Protein AF-A0A8H9BYW3-F1 (afdb_monomer)

Solvent-accessible surface area (backbone atoms only — not comparable to full-atom values): 6893 Å² total; per-residue (Å²): 132,82,89,78,88,80,88,81,89,71,57,70,70,57,50,51,50,50,54,49,52,19,60,79,69,70,47,93,41,72,64,57,47,50,52,52,53,53,51,51,52,52,52,53,52,51,50,50,56,50,49,56,53,50,54,53,51,50,57,50,51,51,54,52,51,53,51,51,50,53,51,49,52,52,50,52,52,55,50,70,78,54,85,79,75,98,54,80,77,50,58,59,54,49,54,52,49,54,50,51,52,53,52,50,54,54,50,50,60,53,52,66,66,67,78,114

pLDDT: mean 77.71, std 14.77, range [44.81, 96.44]

Secondary structure (DSSP, 8-state):
-----------HHHHHHHHHHHHHTT-SSHHHHHHHHHHHHHHHHHHHHHHHHHHHHHHHHHHHHHHHHHHHHHHHHHHHH-SSSS-THHHHHHHHHHHHHHHHHHHHHHHHTT--

Organism: Staphylococcus pseudintermedius (NCBI:txid283734)

Mean predicted aligned error: 15.79 Å

Foldseek 3Di:
DDDDDDDDDDDPVVVVVLVVVCVVVVNPDSVVSVVVVVVVVVVVVVVVVVVVVVVVVVVVVVVVVVVVVVLVVVLVVVCVVDVDDDPPVCNVVVVVVSVVVVVVVVVVVVVVVVVD

Structure (mmCIF, N/CA/C/O backbone):
data_AF-A0A8H9BYW3-F1
#
_entry.id   AF-A0A8H9BYW3-F1
#
loop_
_atom_site.group_PDB
_atom_site.id
_atom_site.type_symbol
_atom_site.label_atom_id
_atom_site.label_alt_id
_atom_site.label_comp_id
_atom_site.label_asym_id
_atom_site.label_entity_id
_atom_site.label_seq_id
_atom_site.pdbx_PDB_ins_code
_atom_site.Cartn_x
_atom_site.Cartn_y
_atom_site.Cartn_z
_atom_site.occupancy
_atom_site.B_iso_or_equiv
_atom_site.auth_seq_id
_atom_site.auth_comp_id
_atom_site.auth_asym_id
_atom_site.auth_atom_id
_atom_site.pdbx_PDB_model_num
ATOM 1 N N . MET A 1 1 ? 11.103 0.680 23.170 1.00 57.66 1 MET A N 1
ATOM 2 C CA . MET A 1 1 ? 10.160 1.805 23.369 1.00 57.66 1 MET A CA 1
ATOM 3 C C . MET A 1 1 ? 9.473 1.618 24.711 1.00 57.66 1 MET A C 1
ATOM 5 O O . MET A 1 1 ? 9.098 0.492 25.012 1.00 57.66 1 MET A O 1
ATOM 9 N N . SER A 1 2 ? 9.353 2.668 25.525 1.00 68.12 2 SER A N 1
ATOM 10 C CA . SER A 1 2 ? 8.564 2.618 26.761 1.00 68.12 2 SER A CA 1
ATOM 11 C C . SER A 1 2 ? 7.070 2.595 26.424 1.00 68.12 2 SER A C 1
ATOM 13 O O . SER A 1 2 ? 6.637 3.256 25.480 1.00 68.12 2 SER A O 1
ATOM 15 N N . LYS A 1 3 ? 6.274 1.820 27.172 1.00 75.19 3 LYS A N 1
ATOM 16 C CA . LYS A 1 3 ? 4.812 1.861 27.045 1.00 75.19 3 LYS A CA 1
ATOM 17 C C . LYS A 1 3 ? 4.319 3.200 27.589 1.00 75.19 3 LYS A C 1
ATOM 19 O O . LYS A 1 3 ? 4.474 3.475 28.776 1.00 75.19 3 LYS A O 1
ATOM 24 N N . VAL A 1 4 ? 3.751 4.028 26.717 1.00 82.19 4 VAL A N 1
ATOM 25 C CA . VAL A 1 4 ? 3.114 5.290 27.101 1.00 82.19 4 VAL A CA 1
ATOM 26 C C . VAL A 1 4 ? 1.647 5.000 27.369 1.00 82.19 4 VAL A C 1
ATOM 28 O O . VAL A 1 4 ? 0.951 4.473 26.506 1.00 82.19 4 VAL A O 1
ATOM 31 N N . ASN A 1 5 ? 1.186 5.318 28.575 1.00 81.06 5 ASN A N 1
ATOM 32 C CA . ASN A 1 5 ? -0.219 5.175 28.923 1.00 81.06 5 ASN A CA 1
ATOM 33 C C . ASN A 1 5 ? -0.936 6.478 28.557 1.00 81.06 5 ASN A C 1
ATOM 35 O O . ASN A 1 5 ? -0.537 7.551 29.013 1.00 81.06 5 ASN A O 1
ATOM 39 N N . THR A 1 6 ? -1.942 6.409 27.689 1.00 83.88 6 THR A N 1
ATOM 40 C CA . THR A 1 6 ? -2.619 7.601 27.162 1.00 83.88 6 THR A CA 1
ATOM 41 C C . THR A 1 6 ? -4.122 7.383 27.157 1.00 83.88 6 THR A C 1
ATOM 43 O O . THR A 1 6 ? -4.614 6.376 26.654 1.00 83.88 6 THR A O 1
ATOM 46 N N . SER A 1 7 ? -4.857 8.342 27.710 1.00 87.06 7 SER A N 1
ATOM 47 C CA . SER A 1 7 ? -6.318 8.355 27.723 1.00 87.06 7 SER A CA 1
ATOM 48 C C . SER A 1 7 ? -6.854 9.262 26.620 1.00 87.06 7 SER A C 1
ATOM 50 O O . SER A 1 7 ? -6.386 10.388 26.457 1.00 87.06 7 SER A O 1
ATOM 52 N N . PHE A 1 8 ? -7.862 8.794 25.892 1.00 87.12 8 PHE A N 1
ATOM 53 C CA . PHE A 1 8 ? -8.555 9.562 24.862 1.00 87.12 8 PHE A CA 1
ATOM 54 C C . PHE A 1 8 ? -10.038 9.196 24.842 1.00 87.12 8 PHE A C 1
ATOM 56 O O . PHE A 1 8 ? -10.436 8.111 25.268 1.00 87.12 8 PHE A O 1
ATOM 63 N N . TYR A 1 9 ? -10.856 10.113 24.335 1.00 89.81 9 TYR A N 1
ATOM 64 C CA . TYR A 1 9 ? -12.290 9.902 24.199 1.00 89.81 9 TYR A CA 1
ATOM 65 C C . TYR A 1 9 ? -12.623 9.373 22.810 1.00 89.81 9 TYR A C 1
ATOM 67 O O . TYR A 1 9 ? -12.070 9.814 21.802 1.00 89.81 9 TYR A O 1
ATOM 75 N N . LEU A 1 10 ? -13.570 8.442 22.763 1.00 88.94 10 LEU A N 1
ATOM 76 C CA . LEU A 1 10 ? -14.118 7.897 21.532 1.00 88.94 10 LEU A CA 1
ATOM 77 C C . LEU A 1 10 ? -15.607 8.188 21.456 1.00 88.94 10 LEU A C 1
ATOM 79 O O . LEU A 1 10 ? -16.305 8.245 22.469 1.00 88.94 10 LEU A O 1
ATOM 83 N N . LYS A 1 11 ? -16.110 8.323 20.230 1.00 94.81 11 LYS A N 1
ATOM 84 C CA . LYS A 1 11 ? -17.551 8.401 20.008 1.00 94.81 11 LYS A CA 1
ATOM 85 C C . LYS A 1 11 ? -18.197 7.064 20.418 1.00 94.81 11 LYS A C 1
ATOM 87 O O . LYS A 1 11 ? -17.585 6.013 20.207 1.00 94.81 11 LYS A O 1
ATOM 92 N N . PRO A 1 12 ? -19.442 7.064 20.929 1.00 93.56 12 PRO A N 1
ATOM 93 C CA . PRO A 1 12 ? -20.101 5.844 21.407 1.00 93.56 12 PRO A CA 1
ATOM 94 C C . PRO A 1 12 ? -20.151 4.712 20.370 1.00 93.56 12 PRO A C 1
ATOM 96 O O . PRO A 1 12 ? -19.914 3.552 20.698 1.00 93.56 12 PRO A O 1
ATOM 99 N N . HIS A 1 13 ? -20.379 5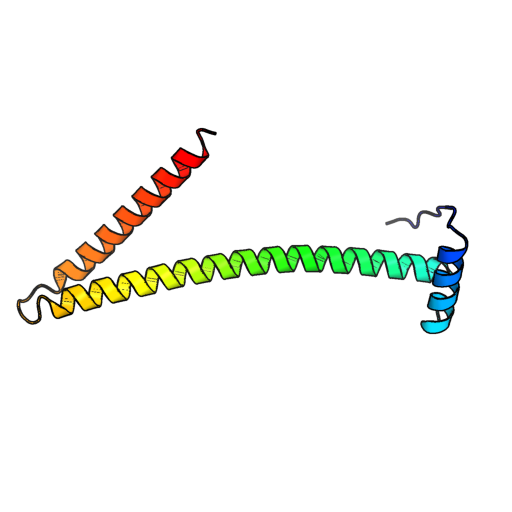.046 19.095 1.00 93.25 13 HIS A N 1
ATOM 100 C CA . HIS A 1 13 ? -20.384 4.058 18.012 1.00 93.25 13 HIS A CA 1
ATOM 101 C C . HIS A 1 13 ? -19.008 3.404 17.808 1.00 93.25 13 HIS A C 1
ATOM 103 O O . HIS A 1 13 ? -18.923 2.204 17.562 1.00 93.25 13 HIS A O 1
ATOM 109 N N . THR A 1 14 ? -17.922 4.171 17.945 1.00 92.44 14 THR A N 1
ATOM 110 C CA . THR A 1 14 ? -16.550 3.668 17.810 1.00 92.44 14 THR A CA 1
ATOM 111 C C . THR A 1 14 ? -16.209 2.728 18.962 1.00 92.44 14 THR A C 1
ATOM 113 O O . THR A 1 14 ? -15.599 1.685 18.749 1.00 92.44 14 THR A O 1
ATOM 116 N N . LEU A 1 15 ? -16.656 3.059 20.176 1.00 92.81 15 LEU A N 1
ATOM 117 C CA . LEU A 1 15 ? -16.483 2.192 21.340 1.00 92.81 15 LEU A CA 1
ATOM 118 C C . LEU A 1 15 ? -17.264 0.877 21.191 1.00 92.81 15 LEU A C 1
ATOM 120 O O . LEU A 1 15 ? -16.731 -0.186 21.500 1.00 92.81 15 LEU A O 1
ATOM 124 N N . SER A 1 16 ? -18.491 0.935 20.662 1.00 93.56 16 SER A N 1
ATOM 125 C CA . SER A 1 16 ? -19.283 -0.262 20.344 1.00 93.56 16 SER A CA 1
ATOM 126 C C . SER A 1 16 ? -18.554 -1.173 19.350 1.00 93.56 16 SER A C 1
ATOM 128 O O . SER A 1 16 ? -18.443 -2.379 19.574 1.00 93.56 16 SER A O 1
ATOM 130 N N . PHE A 1 17 ? -17.961 -0.590 18.304 1.00 94.12 17 PHE A N 1
ATOM 131 C CA . PHE A 1 17 ? -17.153 -1.334 17.340 1.00 94.12 17 PHE A CA 1
ATOM 132 C C . PHE A 1 17 ? -15.932 -1.999 17.987 1.00 94.12 17 PHE A C 1
ATOM 134 O O . PHE A 1 17 ? -15.699 -3.183 17.760 1.00 94.12 17 PHE A O 1
ATOM 141 N N . ILE A 1 18 ? -15.191 -1.281 18.837 1.00 94.38 18 ILE A N 1
ATOM 142 C CA . ILE A 1 18 ? -14.047 -1.844 19.575 1.00 94.38 18 ILE A CA 1
ATOM 143 C C . ILE A 1 18 ? -14.484 -3.011 20.455 1.00 94.38 18 ILE A C 1
ATOM 145 O O . ILE A 1 18 ? -13.822 -4.043 20.459 1.00 94.38 18 ILE A O 1
ATOM 149 N N . ASN A 1 19 ? -15.598 -2.873 21.174 1.00 93.69 19 ASN A N 1
ATOM 150 C CA . ASN A 1 19 ? -16.103 -3.932 22.042 1.00 93.69 19 ASN A CA 1
ATOM 151 C C . ASN A 1 19 ? -16.527 -5.168 21.239 1.00 93.69 19 ASN A C 1
ATOM 153 O O . ASN A 1 19 ? -16.234 -6.288 21.649 1.00 93.69 19 ASN A O 1
ATOM 157 N N . LYS A 1 20 ? -17.160 -4.979 20.078 1.00 95.62 20 LYS A N 1
ATOM 158 C CA . LYS A 1 20 ? -17.478 -6.088 19.173 1.00 95.62 20 LYS A CA 1
ATOM 159 C C . LYS A 1 20 ? -16.204 -6.778 18.685 1.00 95.62 20 LYS A C 1
ATOM 161 O O . LYS A 1 20 ? -16.071 -7.987 18.810 1.00 95.62 20 LYS A O 1
ATOM 166 N N . LEU A 1 21 ? -15.233 -5.999 18.212 1.00 94.19 21 LEU A N 1
ATOM 167 C CA . LEU A 1 21 ? -13.973 -6.521 17.686 1.00 94.19 21 LEU A CA 1
ATOM 168 C C . LEU A 1 21 ? -13.139 -7.220 18.769 1.00 94.19 21 LEU A C 1
ATOM 170 O O . LEU A 1 21 ? -12.474 -8.215 18.488 1.00 94.19 21 LEU A O 1
ATOM 174 N N . LYS A 1 22 ? -13.225 -6.740 20.016 1.00 96.44 22 LYS A N 1
ATOM 175 C CA . LYS A 1 22 ? -12.665 -7.394 21.201 1.00 96.44 22 LYS A CA 1
ATOM 176 C C . LYS A 1 22 ? -13.208 -8.814 21.357 1.00 96.44 22 LYS A C 1
ATOM 178 O O . LYS A 1 22 ? -12.419 -9.737 21.534 1.00 96.44 22 LYS A O 1
ATOM 183 N N . ILE A 1 23 ? -14.531 -8.972 21.288 1.00 95.56 23 ILE A N 1
ATOM 184 C CA . ILE A 1 23 ? -15.214 -10.266 21.423 1.00 95.56 23 ILE A CA 1
ATOM 185 C C . ILE A 1 23 ? -14.865 -11.169 20.236 1.00 95.56 23 ILE A C 1
ATOM 187 O O . ILE A 1 23 ? -14.375 -12.275 20.442 1.00 95.56 23 ILE A O 1
ATOM 191 N N . ASP A 1 24 ? -15.034 -10.671 19.010 1.00 95.12 24 ASP A N 1
ATOM 192 C CA . ASP A 1 24 ? -14.856 -11.446 17.773 1.00 95.12 24 ASP A CA 1
ATOM 193 C C . ASP A 1 24 ? -13.433 -12.015 17.625 1.00 95.12 24 ASP A C 1
ATOM 195 O O . ASP A 1 24 ? -13.235 -13.081 17.043 1.00 95.12 24 ASP A O 1
ATOM 199 N N . LYS A 1 25 ? -12.425 -11.298 18.133 1.00 91.75 25 LYS A N 1
ATOM 200 C CA . LYS A 1 25 ? -11.007 -11.683 18.051 1.00 91.75 25 LYS A CA 1
ATOM 201 C C . LYS A 1 25 ? -10.453 -12.280 19.349 1.00 91.75 25 LYS A C 1
ATOM 203 O O . LYS A 1 25 ? -9.283 -12.649 19.377 1.00 91.75 25 LYS A O 1
ATOM 208 N N . GLY A 1 26 ? -11.260 -12.372 20.407 1.00 94.88 26 GLY A N 1
ATOM 209 C CA . GLY A 1 26 ? -10.842 -12.938 21.693 1.00 94.88 26 GLY A CA 1
ATOM 210 C C . GLY A 1 26 ? -9.818 -12.094 22.464 1.00 94.88 26 GLY A C 1
ATOM 211 O O . GLY A 1 26 ? -9.001 -12.644 23.201 1.00 94.88 26 GLY A O 1
ATOM 212 N N . PHE A 1 27 ? -9.831 -10.767 22.309 1.00 95.69 27 PHE A N 1
ATOM 213 C CA . PHE A 1 27 ? -8.924 -9.878 23.043 1.00 95.69 27 PHE A CA 1
ATOM 214 C C . PHE A 1 27 ? -9.376 -9.675 24.497 1.00 95.69 27 PHE A C 1
ATOM 216 O O . PHE A 1 27 ? -10.563 -9.520 24.794 1.00 95.69 27 PHE A O 1
ATOM 223 N N . SER A 1 28 ? -8.425 -9.586 25.429 1.00 94.19 28 SER A N 1
ATOM 224 C CA . SER A 1 28 ? -8.728 -9.438 26.860 1.00 94.19 28 SER A CA 1
ATOM 225 C C . SER A 1 28 ? -9.079 -7.998 27.252 1.00 94.19 28 SER A C 1
ATOM 227 O O . SER A 1 28 ? -9.840 -7.762 28.195 1.00 94.19 28 SER A O 1
ATOM 229 N N . SER A 1 29 ? -8.611 -7.006 26.488 1.00 93.38 29 SER A N 1
ATOM 230 C CA . 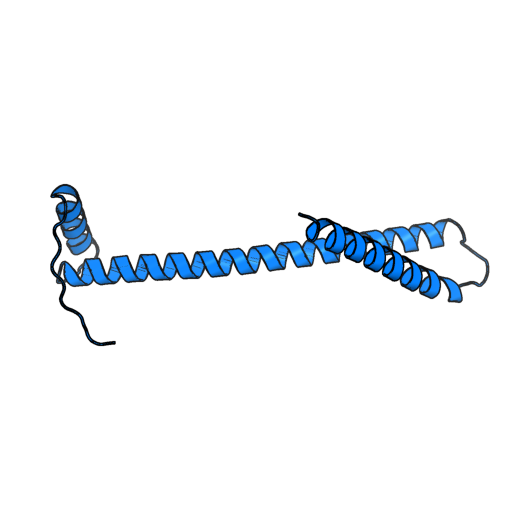SER A 1 29 ? -8.811 -5.582 26.785 1.00 93.38 29 SER A CA 1
ATOM 231 C C . SER A 1 29 ? -8.995 -4.730 25.530 1.00 93.38 29 SER A C 1
ATOM 233 O O . SER A 1 29 ? -8.542 -5.087 24.447 1.00 93.38 29 SER A O 1
ATOM 235 N N . ASN A 1 30 ? -9.620 -3.558 25.691 1.00 90.94 30 ASN A N 1
ATOM 236 C CA . ASN A 1 30 ? -9.732 -2.575 24.608 1.00 90.94 30 ASN A CA 1
ATOM 237 C C . ASN A 1 30 ? -8.352 -2.045 24.192 1.00 90.94 30 ASN A C 1
ATOM 239 O O . ASN A 1 30 ? -8.159 -1.717 23.029 1.00 90.94 30 ASN A O 1
ATOM 243 N N . ALA A 1 31 ? -7.379 -2.018 25.111 1.00 90.44 31 ALA A N 1
ATOM 244 C CA . ALA A 1 31 ? -6.004 -1.636 24.803 1.00 90.44 31 ALA A CA 1
ATOM 245 C C . ALA A 1 31 ? -5.368 -2.577 23.768 1.00 90.44 31 ALA A C 1
ATOM 247 O O . ALA A 1 31 ? -4.807 -2.094 22.793 1.00 90.44 31 ALA A O 1
ATOM 248 N N . GLN A 1 32 ? -5.542 -3.896 23.913 1.00 92.69 32 GLN A N 1
ATOM 249 C CA . GLN A 1 32 ? -5.059 -4.868 22.923 1.00 92.69 32 GLN A CA 1
ATOM 250 C C . GLN A 1 32 ? -5.712 -4.680 21.551 1.00 92.69 32 GLN A C 1
ATOM 252 O O . GLN A 1 32 ? -5.044 -4.801 20.530 1.00 92.69 32 GLN A O 1
ATOM 257 N N . VAL A 1 33 ? -7.005 -4.340 21.517 1.00 94.06 33 VAL A N 1
ATOM 258 C CA . VAL A 1 33 ? -7.698 -4.029 20.257 1.00 94.06 33 VAL A CA 1
ATOM 259 C C . VAL A 1 33 ? -7.079 -2.800 19.592 1.00 94.06 33 VAL A C 1
ATOM 261 O O . VAL A 1 33 ? -6.834 -2.809 18.390 1.00 94.06 33 VAL A O 1
ATOM 264 N N . ILE A 1 34 ? -6.813 -1.743 20.363 1.00 91.62 34 ILE A N 1
ATOM 265 C CA . ILE A 1 34 ? -6.191 -0.519 19.849 1.00 91.62 34 ILE A CA 1
ATOM 266 C C . ILE A 1 34 ? -4.762 -0.787 19.364 1.00 91.62 34 ILE A C 1
ATOM 268 O O . ILE A 1 34 ? -4.427 -0.361 18.260 1.00 91.62 34 ILE A O 1
ATOM 272 N N . GLU A 1 35 ? -3.947 -1.518 20.132 1.00 90.56 35 GLU A N 1
ATOM 273 C CA . GLU A 1 35 ? -2.597 -1.936 19.721 1.00 90.56 35 GLU A CA 1
ATOM 274 C C . GLU A 1 35 ? -2.654 -2.697 18.387 1.00 90.56 35 GLU A C 1
ATOM 276 O O . GLU A 1 35 ? -1.990 -2.305 17.427 1.00 90.56 35 GLU A O 1
ATOM 281 N N . PHE A 1 36 ? -3.541 -3.690 18.279 1.00 92.50 36 PHE A N 1
ATOM 282 C CA . PHE A 1 36 ? -3.747 -4.462 17.053 1.00 92.50 36 PHE A CA 1
ATOM 283 C C . PHE A 1 36 ? -4.143 -3.590 15.849 1.00 92.50 36 PHE A C 1
ATOM 285 O O . PHE A 1 36 ? -3.620 -3.766 14.744 1.00 92.50 36 PHE A O 1
ATOM 292 N N . LEU A 1 37 ? -5.061 -2.637 16.036 1.0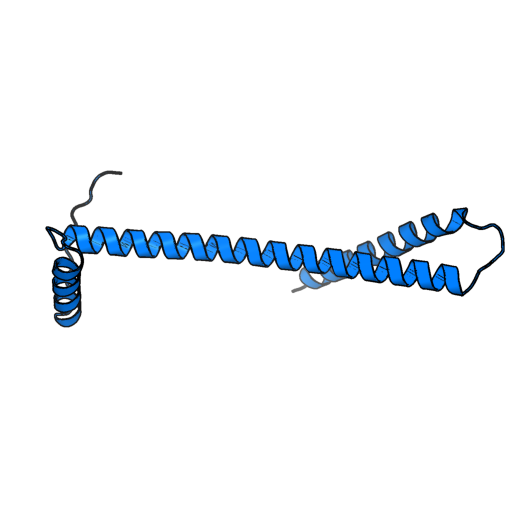0 91.56 37 LEU A N 1
ATOM 293 C CA . LEU A 1 37 ? -5.503 -1.740 14.963 1.00 91.56 37 LEU A CA 1
ATOM 294 C C . LEU A 1 37 ? -4.381 -0.800 14.505 1.00 91.56 37 LEU A C 1
ATOM 296 O O . LEU A 1 37 ? -4.223 -0.575 13.303 1.00 91.56 37 LEU A O 1
ATOM 300 N N . VAL A 1 38 ? -3.586 -0.273 15.439 1.00 90.19 38 VAL A N 1
ATOM 301 C CA . VAL A 1 38 ? -2.440 0.596 15.132 1.00 90.19 38 VAL A CA 1
ATOM 302 C C . VAL A 1 38 ? -1.349 -0.182 14.397 1.00 90.19 38 VAL A C 1
A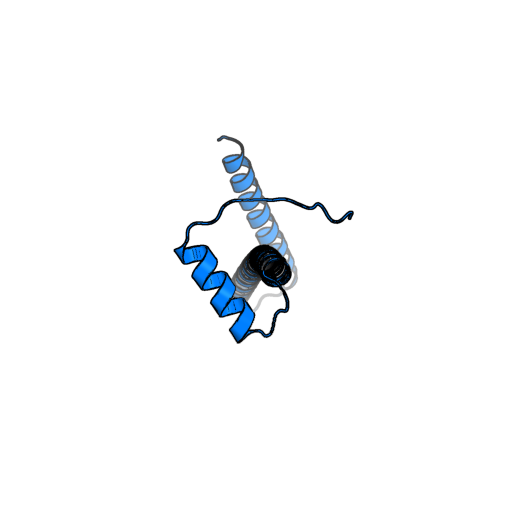TOM 304 O O . VAL A 1 38 ? -0.816 0.307 13.399 1.00 90.19 38 VAL A O 1
ATOM 307 N N . GLU A 1 39 ? -1.037 -1.399 14.840 1.00 91.19 39 GLU A N 1
ATOM 308 C CA . GLU A 1 39 ? -0.091 -2.278 14.149 1.00 91.19 39 GLU A CA 1
ATOM 309 C C . GLU A 1 39 ? -0.563 -2.608 12.733 1.00 91.19 39 GLU A C 1
ATOM 311 O O . GLU A 1 39 ? 0.202 -2.441 11.783 1.00 91.19 39 GLU A O 1
ATOM 316 N N . SER A 1 40 ? -1.836 -2.977 12.575 1.00 89.38 40 SER A N 1
ATOM 317 C CA . SER A 1 40 ? -2.438 -3.270 11.269 1.00 89.38 40 SER A CA 1
ATOM 318 C C . SER A 1 40 ? -2.365 -2.066 10.327 1.00 89.38 40 SER A C 1
ATOM 320 O O . SER A 1 40 ? -2.011 -2.205 9.155 1.00 89.38 40 SER A O 1
ATOM 322 N N . PHE A 1 41 ? -2.644 -0.863 10.836 1.00 89.94 41 PHE A N 1
ATOM 323 C CA . PHE A 1 41 ? -2.533 0.374 10.064 1.00 89.94 41 PHE A CA 1
ATOM 324 C C . PHE A 1 41 ? -1.088 0.653 9.629 1.00 89.94 41 PHE A C 1
ATOM 326 O O . PHE A 1 41 ? -0.830 0.977 8.467 1.00 89.94 41 PHE A O 1
ATOM 333 N N . ASN A 1 42 ? -0.129 0.494 10.543 1.00 88.69 42 ASN A N 1
ATOM 334 C CA . ASN A 1 42 ? 1.284 0.706 10.243 1.00 88.69 42 ASN A CA 1
ATOM 335 C C . ASN A 1 42 ? 1.810 -0.315 9.226 1.00 88.69 42 ASN A C 1
ATOM 337 O O . ASN A 1 42 ? 2.528 0.069 8.301 1.00 88.69 42 ASN A O 1
ATOM 341 N N . GLN A 1 43 ? 1.421 -1.585 9.354 1.00 88.75 43 GLN A N 1
ATOM 342 C CA . GLN A 1 43 ? 1.746 -2.631 8.383 1.00 88.75 43 GLN A CA 1
ATOM 343 C C . GLN A 1 43 ? 1.157 -2.315 7.005 1.00 88.75 43 GLN A C 1
ATOM 345 O O . GLN A 1 43 ? 1.879 -2.357 6.009 1.00 88.75 43 GLN A O 1
ATOM 350 N N . ALA A 1 44 ? -0.117 -1.916 6.934 1.00 88.12 44 ALA A N 1
ATOM 351 C CA . ALA A 1 44 ? -0.751 -1.522 5.676 1.00 88.12 44 ALA A CA 1
ATOM 352 C C . ALA A 1 44 ? -0.009 -0.355 5.002 1.00 88.12 44 ALA A C 1
ATOM 354 O O . ALA A 1 44 ? 0.261 -0.397 3.802 1.00 88.12 44 ALA A O 1
ATOM 355 N N . LYS A 1 45 ? 0.409 0.649 5.781 1.00 89.44 45 LYS A N 1
ATOM 356 C CA . LYS A 1 45 ? 1.196 1.784 5.281 1.00 89.44 45 LYS A CA 1
ATOM 357 C C . LYS A 1 45 ? 2.575 1.363 4.761 1.00 89.44 45 LYS A C 1
ATOM 359 O O . LYS A 1 45 ? 3.025 1.869 3.735 1.00 89.44 45 LYS A O 1
ATOM 364 N N . GLN A 1 46 ? 3.259 0.447 5.447 1.00 85.69 46 GLN A N 1
ATOM 365 C CA . GLN A 1 46 ? 4.538 -0.090 4.969 1.00 85.69 46 GLN A CA 1
ATOM 366 C C . GLN A 1 46 ? 4.371 -0.887 3.669 1.00 85.69 46 GLN A C 1
ATOM 368 O O . GLN A 1 46 ? 5.182 -0.730 2.752 1.00 85.69 46 GLN A O 1
ATOM 373 N N . ASN A 1 47 ? 3.305 -1.680 3.565 1.00 86.56 47 ASN A N 1
ATOM 374 C CA . ASN A 1 47 ? 2.984 -2.439 2.359 1.00 86.56 47 ASN A CA 1
ATOM 375 C C . ASN A 1 47 ? 2.678 -1.522 1.169 1.00 86.56 47 ASN A C 1
ATOM 377 O O . ASN A 1 47 ? 3.162 -1.783 0.070 1.00 86.56 47 ASN A O 1
ATOM 381 N N . ASP A 1 48 ? 1.962 -0.417 1.382 1.00 86.06 48 ASP A N 1
ATOM 382 C CA . ASP A 1 48 ? 1.705 0.577 0.333 1.00 86.06 48 ASP A CA 1
ATOM 383 C C . ASP A 1 48 ? 3.008 1.228 -0.173 1.00 86.06 48 ASP A C 1
ATOM 385 O O . ASP A 1 48 ? 3.265 1.297 -1.376 1.00 86.06 48 ASP A O 1
ATOM 389 N N . ILE A 1 49 ? 3.915 1.598 0.740 1.00 86.62 49 ILE A N 1
ATOM 390 C CA . ILE A 1 49 ? 5.250 2.109 0.379 1.00 86.62 49 ILE A CA 1
ATOM 391 C C . ILE A 1 49 ? 6.032 1.078 -0.448 1.00 86.62 49 ILE A C 1
ATOM 393 O O . ILE A 1 49 ? 6.733 1.442 -1.401 1.00 86.62 49 ILE A O 1
ATOM 397 N N . LEU A 1 50 ? 5.952 -0.202 -0.082 1.00 86.44 50 LEU A N 1
ATOM 398 C CA . LEU A 1 50 ? 6.612 -1.277 -0.815 1.00 86.44 50 LEU A CA 1
ATOM 399 C C . LEU A 1 50 ? 6.005 -1.453 -2.213 1.00 86.44 50 LEU A C 1
ATOM 401 O O . LEU A 1 50 ? 6.757 -1.515 -3.187 1.00 86.44 50 LEU A O 1
ATOM 405 N N . LEU A 1 51 ? 4.675 -1.450 -2.326 1.00 84.50 51 LEU A N 1
ATOM 406 C CA . LEU A 1 51 ? 3.959 -1.542 -3.597 1.00 84.50 51 LEU A CA 1
ATOM 407 C C . LEU A 1 51 ? 4.359 -0.401 -4.539 1.00 84.50 51 LEU A C 1
ATOM 409 O O . LEU A 1 51 ? 4.733 -0.647 -5.684 1.00 84.50 51 LEU A O 1
ATOM 413 N N . GLN A 1 52 ? 4.402 0.836 -4.042 1.00 86.88 52 GLN A N 1
ATOM 414 C CA . GLN A 1 52 ? 4.854 1.995 -4.818 1.00 86.88 52 GLN A CA 1
ATOM 415 C C . GLN A 1 52 ? 6.292 1.833 -5.339 1.00 86.88 52 GLN A C 1
ATOM 417 O O . GLN A 1 52 ? 6.613 2.258 -6.453 1.00 86.88 52 GLN A O 1
ATOM 422 N N . LYS A 1 53 ? 7.187 1.207 -4.562 1.00 89.31 53 LYS A N 1
ATOM 423 C CA . LYS A 1 53 ? 8.556 0.901 -5.015 1.00 89.31 53 LYS A CA 1
ATOM 424 C C . LYS A 1 53 ? 8.572 -0.184 -6.092 1.00 89.31 53 LYS A C 1
ATOM 426 O O . LYS A 1 53 ? 9.354 -0.059 -7.035 1.00 89.31 53 LYS A O 1
ATOM 431 N N . ILE A 1 54 ? 7.744 -1.219 -5.958 1.00 86.94 54 ILE A N 1
ATOM 432 C CA . ILE A 1 54 ? 7.622 -2.301 -6.945 1.00 86.94 54 ILE A CA 1
ATOM 433 C C . ILE A 1 54 ? 7.097 -1.743 -8.271 1.00 86.94 54 ILE A C 1
ATOM 435 O O . ILE A 1 54 ? 7.768 -1.904 -9.286 1.00 86.94 54 ILE A O 1
ATOM 439 N N . LEU A 1 55 ? 6.003 -0.977 -8.250 1.00 85.88 55 LEU A N 1
ATOM 440 C CA . LEU A 1 55 ? 5.414 -0.361 -9.447 1.00 85.88 55 LEU A CA 1
ATOM 441 C C . LEU A 1 55 ? 6.402 0.563 -10.181 1.00 85.88 55 LEU A C 1
ATOM 443 O O . LEU A 1 55 ? 6.466 0.589 -11.410 1.00 85.88 55 LEU A O 1
ATOM 447 N N . LYS A 1 56 ? 7.238 1.310 -9.444 1.00 88.06 56 LYS A N 1
ATOM 448 C CA . LYS A 1 56 ? 8.312 2.115 -10.057 1.00 88.06 56 LYS A CA 1
ATOM 449 C C . LYS A 1 56 ? 9.364 1.256 -10.761 1.00 88.06 56 LYS A C 1
ATOM 451 O O . LYS A 1 56 ? 9.864 1.669 -11.807 1.00 88.06 56 LYS A O 1
ATOM 456 N N . LYS A 1 57 ? 9.725 0.103 -10.188 1.00 87.62 57 LYS A N 1
ATOM 457 C CA . LYS A 1 57 ? 10.676 -0.835 -10.805 1.00 87.62 57 LYS A CA 1
ATOM 458 C C . LYS A 1 57 ? 10.077 -1.508 -12.035 1.00 87.62 57 LYS A C 1
ATOM 460 O O . LYS A 1 57 ? 10.762 -1.584 -13.046 1.00 87.62 57 LYS A O 1
ATOM 465 N N . GLU A 1 58 ? 8.818 -1.924 -11.973 1.00 85.00 58 GLU A N 1
ATOM 466 C CA . GLU A 1 58 ? 8.084 -2.496 -13.107 1.00 85.00 58 GLU A CA 1
ATOM 467 C C . GLU A 1 58 ? 8.077 -1.530 -14.298 1.00 85.00 58 GLU A C 1
ATOM 469 O O . GLU A 1 58 ? 8.580 -1.858 -15.369 1.00 85.00 58 GLU A O 1
ATOM 474 N N . LYS A 1 59 ? 7.696 -0.267 -14.067 1.00 86.62 59 LYS A N 1
ATOM 475 C CA . LYS A 1 59 ? 7.737 0.779 -15.101 1.00 86.62 59 LYS A CA 1
ATOM 476 C C . LYS A 1 59 ? 9.134 0.999 -15.697 1.00 86.62 59 LYS A C 1
ATOM 478 O O . LYS A 1 59 ? 9.270 1.373 -16.862 1.00 86.62 59 LYS A O 1
ATOM 483 N N . TYR A 1 60 ? 10.185 0.829 -14.894 1.00 84.62 60 TYR A N 1
ATOM 484 C CA . TYR A 1 60 ? 11.560 0.910 -15.383 1.00 84.62 60 TYR A CA 1
ATOM 485 C C . TYR A 1 60 ? 11.909 -0.277 -16.290 1.00 84.62 60 TYR A C 1
ATOM 487 O O . TYR A 1 60 ? 12.512 -0.067 -17.342 1.00 84.62 60 TYR A O 1
ATOM 495 N N . VAL A 1 61 ? 11.509 -1.494 -15.911 1.00 86.12 61 VAL A N 1
ATOM 496 C CA . VAL A 1 61 ? 11.706 -2.709 -16.717 1.00 86.12 61 VAL A CA 1
ATOM 497 C C . VAL A 1 61 ? 10.961 -2.602 -18.046 1.00 86.12 61 VAL A C 1
ATOM 499 O O . VAL A 1 61 ? 11.581 -2.816 -19.086 1.00 86.12 61 VAL A O 1
ATOM 502 N N . ASP A 1 62 ? 9.703 -2.161 -18.043 1.00 84.12 62 ASP A N 1
ATOM 503 C CA . ASP A 1 62 ? 8.925 -1.948 -19.272 1.00 84.12 62 ASP A CA 1
ATOM 504 C C . ASP A 1 62 ? 9.621 -0.987 -20.238 1.00 84.12 62 ASP A C 1
ATOM 506 O O . ASP A 1 62 ? 9.710 -1.242 -21.441 1.00 84.12 62 ASP A O 1
ATOM 510 N N . LYS A 1 63 ? 10.182 0.110 -19.713 1.00 84.88 63 LYS A N 1
ATOM 511 C CA . LYS A 1 63 ? 10.934 1.069 -20.528 1.00 84.88 63 LYS A CA 1
ATOM 512 C C . LYS A 1 63 ? 12.179 0.431 -21.151 1.00 84.88 63 LYS A C 1
ATOM 514 O O . LYS A 1 63 ? 12.487 0.718 -22.305 1.00 84.88 63 LYS A O 1
ATOM 519 N N . GLN A 1 64 ? 12.896 -0.416 -20.412 1.00 77.88 64 GLN A N 1
ATOM 520 C CA . GLN A 1 64 ? 14.045 -1.153 -20.953 1.00 77.88 64 GLN A CA 1
ATOM 521 C C . GLN A 1 64 ? 13.612 -2.129 -22.052 1.00 77.88 64 GLN A C 1
ATOM 523 O O . GLN A 1 64 ? 14.263 -2.218 -23.091 1.00 77.88 64 GLN A O 1
ATOM 528 N N . LEU A 1 65 ? 12.476 -2.799 -21.865 1.00 82.06 65 LEU A N 1
ATOM 529 C CA . LEU A 1 65 ? 11.935 -3.747 -22.834 1.00 82.06 65 LEU A CA 1
ATOM 530 C C . LEU A 1 65 ? 11.540 -3.055 -24.147 1.00 82.06 65 LEU A C 1
ATOM 532 O O . LEU A 1 65 ? 11.905 -3.524 -25.223 1.00 82.06 65 LEU A O 1
ATOM 536 N N . GLN A 1 66 ? 10.902 -1.883 -24.065 1.00 79.31 66 GLN A N 1
ATOM 537 C CA . GLN A 1 66 ? 10.596 -1.047 -25.233 1.00 79.31 66 GLN A CA 1
ATOM 538 C C . GLN A 1 66 ? 11.856 -0.610 -25.994 1.00 79.31 66 GLN A C 1
ATOM 540 O O . GLN A 1 66 ? 11.861 -0.599 -27.225 1.00 79.31 66 GLN A O 1
ATOM 545 N N . ILE A 1 67 ? 12.937 -0.272 -25.280 1.00 76.69 67 ILE A N 1
ATOM 546 C CA . ILE A 1 67 ? 14.222 0.075 -25.906 1.00 76.69 67 ILE A CA 1
ATOM 547 C C . ILE A 1 67 ? 14.782 -1.130 -26.667 1.00 76.69 67 ILE A C 1
ATOM 549 O O . ILE A 1 67 ? 15.155 -0.988 -27.830 1.00 76.69 67 ILE A O 1
ATOM 553 N N . ILE A 1 68 ? 14.798 -2.313 -26.045 1.00 75.81 68 ILE A N 1
ATOM 554 C CA . ILE A 1 68 ? 15.292 -3.546 -26.675 1.00 75.81 68 ILE A CA 1
ATOM 555 C C . ILE A 1 68 ? 14.470 -3.887 -27.922 1.00 75.81 68 ILE A C 1
ATOM 557 O O . ILE A 1 68 ? 15.046 -4.180 -28.968 1.00 75.81 68 ILE A O 1
ATOM 561 N N . MET A 1 69 ? 13.139 -3.800 -27.848 1.00 76.38 69 MET A N 1
ATOM 562 C CA . MET A 1 69 ? 12.268 -4.042 -29.003 1.00 76.38 69 MET A CA 1
ATOM 563 C C . MET A 1 69 ? 12.596 -3.101 -30.165 1.00 76.38 69 MET A C 1
ATOM 565 O O . MET A 1 69 ? 12.798 -3.564 -31.286 1.00 76.38 69 MET A O 1
ATOM 569 N N 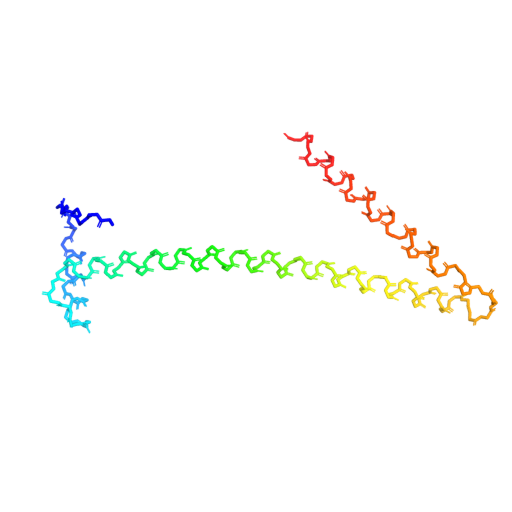. ARG A 1 70 ? 12.749 -1.801 -29.889 1.00 77.44 70 ARG A N 1
ATOM 570 C CA . ARG A 1 70 ? 13.107 -0.808 -30.910 1.00 77.44 70 ARG A CA 1
ATOM 571 C C . ARG A 1 70 ? 14.498 -1.052 -31.504 1.00 77.44 70 ARG A C 1
ATOM 573 O O . ARG A 1 70 ? 14.697 -0.874 -32.703 1.00 77.44 70 ARG A O 1
ATOM 580 N N . MET A 1 71 ? 15.466 -1.479 -30.691 1.00 76.19 71 MET A N 1
ATOM 581 C CA . MET A 1 71 ? 16.792 -1.874 -31.183 1.00 76.19 71 MET A CA 1
ATOM 582 C C . MET A 1 71 ? 16.706 -3.089 -32.111 1.00 76.19 71 MET A C 1
ATOM 584 O O . MET A 1 71 ? 17.306 -3.075 -33.185 1.00 76.19 71 MET A O 1
ATOM 588 N N . ASN A 1 72 ? 15.927 -4.105 -31.736 1.00 73.00 72 ASN A N 1
ATOM 589 C CA . ASN A 1 72 ? 15.727 -5.297 -32.556 1.00 73.00 72 ASN A CA 1
ATOM 590 C C . ASN A 1 72 ? 15.040 -4.962 -33.888 1.00 73.00 72 ASN A C 1
ATOM 592 O O . ASN A 1 72 ? 15.479 -5.443 -34.930 1.00 73.00 72 ASN A O 1
ATOM 596 N N . GLU A 1 73 ? 14.018 -4.101 -33.882 1.00 74.81 73 GLU A N 1
ATOM 597 C CA . GLU A 1 73 ? 13.364 -3.613 -35.104 1.00 74.81 73 GLU A CA 1
ATOM 598 C C . GLU A 1 73 ? 14.341 -2.879 -36.027 1.00 74.81 73 GLU A C 1
ATOM 600 O O . GLU A 1 73 ? 14.376 -3.144 -37.230 1.00 74.81 73 GLU A O 1
ATOM 605 N N . ASN A 1 74 ? 15.182 -2.001 -35.475 1.00 75.81 74 ASN A N 1
ATOM 606 C CA . ASN A 1 74 ? 16.191 -1.279 -36.250 1.00 75.81 74 ASN A CA 1
ATOM 607 C C . ASN A 1 74 ? 17.214 -2.229 -36.889 1.00 75.81 74 ASN A C 1
ATOM 609 O O . ASN A 1 74 ? 17.538 -2.072 -38.067 1.00 75.81 74 ASN A O 1
ATOM 613 N N . ILE A 1 75 ? 17.691 -3.233 -36.144 1.00 72.38 75 ILE A N 1
ATOM 614 C CA . ILE A 1 75 ? 18.614 -4.252 -36.665 1.00 72.38 75 ILE A CA 1
ATOM 615 C C . ILE A 1 75 ? 17.936 -5.066 -37.772 1.00 72.38 75 ILE A C 1
ATOM 617 O O . ILE A 1 75 ? 18.506 -5.226 -38.850 1.00 72.38 75 ILE A O 1
ATOM 621 N N . LEU A 1 76 ? 16.706 -5.537 -37.551 1.00 70.19 76 LEU A N 1
ATOM 622 C CA . LEU A 1 76 ? 15.946 -6.298 -38.548 1.00 70.19 76 LEU A CA 1
ATOM 623 C C . LEU A 1 76 ? 15.713 -5.492 -39.830 1.00 70.19 76 LEU A C 1
ATOM 625 O O . LEU A 1 76 ? 15.856 -6.033 -40.926 1.00 70.19 76 LEU A O 1
ATOM 629 N N . ASN A 1 77 ? 15.388 -4.204 -39.714 1.00 71.62 77 ASN A N 1
ATOM 630 C CA . ASN A 1 77 ? 15.230 -3.321 -40.868 1.00 71.62 77 ASN A CA 1
ATOM 631 C C . ASN A 1 77 ? 16.558 -3.120 -41.610 1.00 71.62 77 ASN A C 1
ATOM 633 O O . ASN A 1 77 ? 16.583 -3.210 -42.837 1.00 71.62 77 ASN A O 1
ATOM 637 N N . ALA A 1 78 ? 17.668 -2.927 -40.894 1.00 64.69 78 ALA A N 1
ATOM 638 C CA . ALA A 1 78 ? 18.990 -2.814 -41.509 1.00 64.69 78 ALA A CA 1
ATOM 639 C C . ALA A 1 78 ? 19.387 -4.090 -42.275 1.00 64.69 78 ALA A C 1
ATOM 641 O O . ALA A 1 78 ? 19.904 -4.003 -43.389 1.00 64.69 78 ALA A O 1
ATOM 642 N N . LEU A 1 79 ? 19.086 -5.268 -41.718 1.00 61.34 79 LEU A N 1
ATOM 643 C CA . LEU A 1 79 ? 19.343 -6.558 -42.367 1.00 61.34 79 LEU A CA 1
ATOM 644 C C . LEU A 1 79 ? 18.437 -6.790 -43.590 1.00 61.34 79 LEU A C 1
ATOM 646 O O . LEU A 1 79 ? 18.895 -7.338 -44.590 1.00 61.34 79 LEU A O 1
ATOM 650 N N . LYS A 1 80 ? 17.172 -6.341 -43.556 1.00 62.34 80 LYS A N 1
ATOM 651 C CA . LYS A 1 80 ? 16.235 -6.456 -44.692 1.00 62.34 80 LYS A CA 1
ATOM 652 C C . LYS A 1 80 ? 16.634 -5.606 -45.903 1.00 62.34 80 LYS A C 1
ATOM 654 O O . LYS A 1 80 ? 16.407 -6.036 -47.029 1.00 62.34 80 LYS A O 1
ATOM 659 N N . TYR A 1 81 ? 17.208 -4.421 -45.691 1.00 55.12 81 TYR A N 1
ATOM 660 C CA . TYR A 1 81 ? 17.568 -3.498 -46.777 1.00 55.12 81 TYR A CA 1
ATOM 661 C C . TYR A 1 81 ? 18.974 -3.721 -47.361 1.00 55.12 81 TYR A C 1
ATOM 663 O O . TYR A 1 81 ? 19.301 -3.107 -48.374 1.00 55.12 81 TYR A O 1
ATOM 671 N N . ASN A 1 82 ? 19.805 -4.595 -46.779 1.00 53.88 82 ASN A N 1
ATOM 672 C CA . ASN A 1 82 ? 21.137 -4.900 -47.316 1.00 53.88 82 ASN A CA 1
ATOM 673 C C . ASN A 1 82 ? 21.510 -6.384 -47.094 1.00 53.88 82 ASN A C 1
ATOM 675 O O . ASN A 1 82 ? 22.317 -6.691 -46.21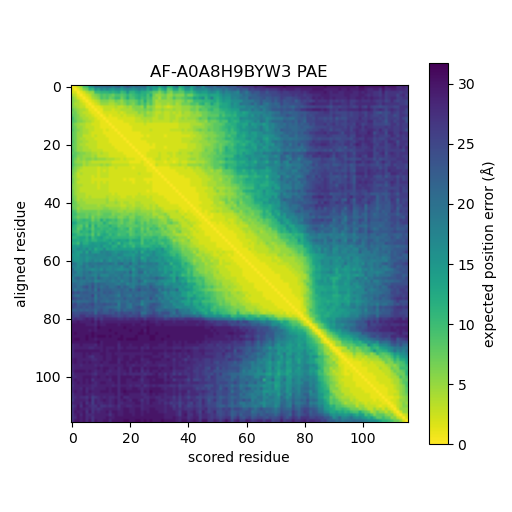5 1.00 53.88 82 ASN A O 1
ATOM 679 N N . PRO A 1 83 ? 20.940 -7.329 -47.871 1.00 51.06 83 PRO A N 1
ATOM 680 C CA . PRO A 1 83 ? 21.129 -8.762 -47.616 1.00 51.06 83 PRO A CA 1
ATOM 681 C C . PRO A 1 83 ? 22.552 -9.258 -47.908 1.00 51.06 83 PRO A C 1
ATOM 683 O O . PRO A 1 83 ? 22.981 -10.277 -47.381 1.00 51.06 83 PRO A O 1
ATOM 686 N N . THR A 1 84 ? 23.307 -8.545 -48.738 1.00 52.53 84 THR A N 1
ATOM 687 C CA . THR A 1 84 ? 24.615 -8.987 -49.225 1.00 52.53 84 THR A CA 1
ATOM 688 C C . THR A 1 84 ? 25.423 -7.767 -49.623 1.00 52.53 84 THR A C 1
ATOM 690 O O . THR A 1 84 ? 25.150 -7.195 -50.670 1.00 52.53 84 THR A O 1
ATOM 693 N N . ASN A 1 85 ? 26.364 -7.352 -48.767 1.00 44.81 85 ASN A N 1
ATOM 694 C CA . ASN A 1 85 ? 27.652 -6.744 -49.135 1.00 44.81 85 ASN A CA 1
ATOM 695 C C . ASN A 1 85 ? 28.474 -6.450 -47.862 1.00 44.81 85 ASN A C 1
ATOM 697 O O . ASN A 1 85 ? 28.561 -5.313 -47.405 1.00 44.81 85 ASN A O 1
ATOM 701 N N . GLY A 1 86 ? 29.053 -7.504 -47.270 1.00 50.12 86 GLY A N 1
ATOM 702 C CA . GLY A 1 86 ? 30.297 -7.466 -46.478 1.00 50.12 86 GLY A CA 1
ATOM 703 C C . GLY A 1 86 ? 30.496 -6.339 -45.454 1.00 50.12 86 GLY A C 1
ATOM 704 O O . GLY A 1 86 ? 31.584 -5.771 -45.390 1.00 50.12 86 GLY A O 1
ATOM 705 N N . LYS A 1 87 ? 29.480 -5.987 -44.658 1.00 47.97 87 LYS A N 1
ATOM 706 C CA . LYS A 1 87 ? 29.533 -4.838 -43.733 1.00 47.97 87 LYS A CA 1
ATOM 707 C C . LYS A 1 87 ? 29.024 -5.142 -42.320 1.00 47.97 87 LYS A C 1
ATOM 709 O O . LYS A 1 87 ? 28.454 -4.282 -41.655 1.00 47.97 87 LYS A O 1
ATOM 714 N N . GLU A 1 88 ? 29.320 -6.336 -41.811 1.00 52.44 88 GLU A N 1
ATOM 715 C CA . GLU A 1 88 ? 29.099 -6.711 -40.399 1.00 52.44 88 GLU A CA 1
ATOM 716 C C . GLU A 1 88 ? 29.759 -5.726 -39.407 1.00 52.44 88 GLU A C 1
ATOM 718 O O . GLU A 1 88 ? 29.287 -5.560 -38.285 1.00 52.44 88 GLU A O 1
ATOM 723 N N . LYS A 1 89 ? 30.787 -4.979 -39.843 1.00 51.62 89 LYS A N 1
ATOM 724 C CA . LYS A 1 89 ? 31.441 -3.917 -39.058 1.00 51.62 89 LYS A CA 1
ATOM 725 C C . LYS A 1 89 ? 30.533 -2.740 -38.661 1.00 51.62 89 LYS A C 1
ATOM 727 O O . LYS A 1 89 ? 30.825 -2.109 -37.655 1.00 51.62 89 LYS A O 1
ATOM 732 N N . HIS A 1 90 ? 29.444 -2.451 -39.382 1.00 51.34 90 HIS A N 1
ATOM 733 C CA . HIS A 1 90 ? 28.643 -1.233 -39.144 1.00 51.34 90 HIS A CA 1
ATOM 734 C C . HIS A 1 90 ? 27.396 -1.427 -38.274 1.00 51.34 90 HIS A C 1
ATOM 736 O O . HIS A 1 90 ? 26.771 -0.445 -37.874 1.00 51.34 90 HIS A O 1
ATOM 742 N N . ILE A 1 91 ? 27.021 -2.666 -37.941 1.00 51.56 91 ILE A N 1
ATOM 743 C CA . ILE A 1 91 ? 25.897 -2.917 -37.021 1.00 51.56 91 ILE A CA 1
ATOM 744 C C . ILE A 1 91 ? 26.237 -2.375 -35.622 1.00 51.56 91 ILE A C 1
ATOM 746 O O . ILE A 1 91 ? 25.391 -1.777 -34.955 1.00 51.56 91 ILE A O 1
ATOM 750 N N . PHE A 1 92 ? 27.504 -2.501 -35.214 1.00 51.41 92 PHE A N 1
ATOM 751 C CA . PHE A 1 92 ? 28.015 -1.919 -33.973 1.00 51.41 92 PHE A CA 1
ATOM 752 C C . PHE A 1 92 ? 28.034 -0.386 -34.006 1.00 51.41 92 PHE A C 1
ATOM 754 O O . PHE A 1 92 ? 27.657 0.232 -33.011 1.00 51.41 92 PHE A O 1
ATOM 761 N N . ASP A 1 93 ? 28.376 0.226 -35.145 1.00 56.31 93 ASP A N 1
ATOM 762 C CA . ASP A 1 93 ? 28.334 1.685 -35.316 1.00 56.31 93 ASP A CA 1
ATOM 763 C C . ASP A 1 93 ? 26.903 2.223 -35.150 1.00 56.31 93 ASP A C 1
ATOM 765 O O . ASP A 1 93 ? 26.688 3.234 -34.482 1.00 56.31 93 ASP A O 1
ATOM 769 N N . TYR A 1 94 ? 25.904 1.505 -35.675 1.00 55.22 94 TYR A N 1
ATOM 770 C CA . TYR A 1 94 ? 24.492 1.874 -35.540 1.00 55.22 94 TYR A CA 1
ATOM 771 C C . TYR A 1 94 ? 23.962 1.736 -34.110 1.00 55.22 94 TYR A C 1
ATOM 773 O O . TYR A 1 94 ? 23.223 2.605 -33.645 1.00 55.22 94 TYR A O 1
ATOM 781 N N . ALA A 1 95 ? 24.347 0.681 -33.388 1.00 56.38 95 ALA A N 1
ATOM 782 C CA . ALA A 1 95 ? 23.979 0.526 -31.981 1.00 56.38 95 ALA A CA 1
ATOM 783 C C . ALA A 1 95 ? 24.600 1.634 -31.111 1.00 56.38 95 ALA A C 1
ATOM 785 O O . ALA A 1 95 ? 23.936 2.172 -30.218 1.00 56.38 95 ALA A O 1
ATOM 786 N N . LEU A 1 96 ? 25.849 2.017 -31.402 1.00 60.72 96 LEU A N 1
ATOM 787 C CA . LEU A 1 96 ? 26.528 3.125 -30.732 1.00 60.72 96 LEU A CA 1
ATOM 788 C C . LEU A 1 96 ? 25.831 4.465 -31.019 1.00 60.72 96 LEU A C 1
ATOM 790 O O . LEU A 1 96 ? 25.605 5.252 -30.099 1.00 60.72 96 LEU A O 1
ATOM 794 N N . TYR A 1 97 ? 25.437 4.692 -32.273 1.00 59.16 97 TYR A N 1
ATOM 795 C CA . TYR A 1 97 ? 24.747 5.908 -32.703 1.00 59.16 97 TYR A CA 1
ATOM 796 C C . TYR A 1 97 ? 23.344 6.025 -32.088 1.00 59.16 97 TYR A C 1
ATOM 798 O O . TYR A 1 97 ? 22.985 7.063 -31.532 1.00 59.16 97 TYR A O 1
ATOM 806 N N . ALA A 1 98 ? 22.572 4.934 -32.084 1.00 61.81 98 ALA A N 1
ATOM 807 C CA . ALA A 1 98 ? 21.253 4.891 -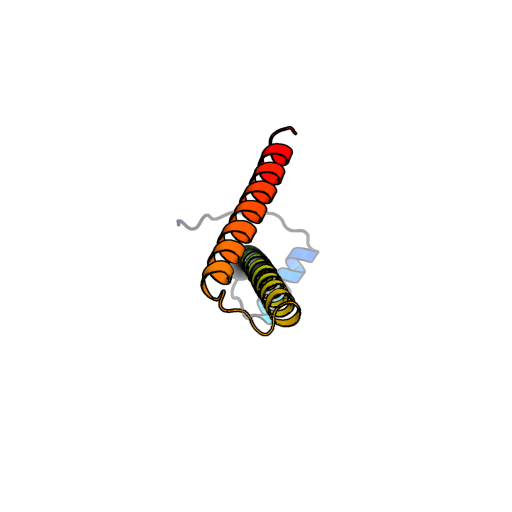31.454 1.00 61.81 98 ALA A CA 1
ATOM 808 C C . ALA A 1 98 ? 21.330 5.148 -29.939 1.00 61.81 98 ALA A C 1
ATOM 810 O O . ALA A 1 98 ? 20.485 5.851 -29.380 1.00 61.81 98 ALA A O 1
ATOM 811 N N . LYS A 1 99 ? 22.371 4.635 -29.268 1.00 72.19 99 LYS A N 1
ATOM 812 C CA . LYS A 1 99 ? 22.624 4.93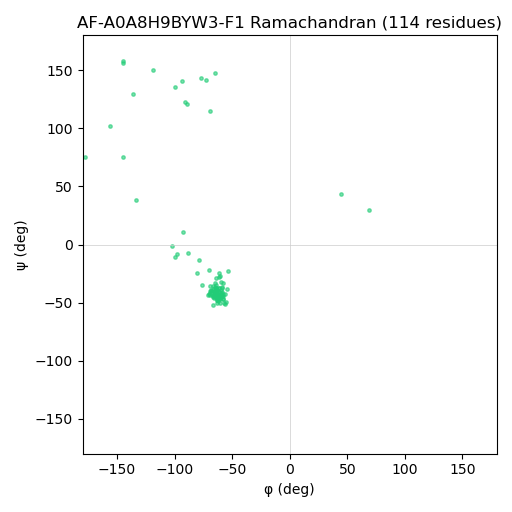0 -27.852 1.00 72.19 99 LYS A CA 1
ATOM 813 C C . LYS A 1 99 ? 22.893 6.423 -27.623 1.00 72.19 99 LYS A C 1
ATOM 815 O O . LYS A 1 99 ? 22.328 6.998 -26.694 1.00 72.19 99 LYS A O 1
ATOM 820 N N . GLN A 1 100 ? 23.701 7.058 -28.475 1.00 71.50 100 GLN A N 1
ATOM 821 C CA . GLN A 1 100 ? 24.008 8.491 -28.378 1.00 71.50 100 GLN A CA 1
ATOM 822 C C . GLN A 1 100 ? 22.774 9.379 -28.601 1.00 71.50 100 GLN A C 1
ATOM 824 O O . GLN A 1 100 ? 22.585 10.353 -27.870 1.00 71.50 100 GLN A O 1
ATOM 829 N N . GLU A 1 101 ? 21.902 9.036 -29.551 1.00 70.94 101 GLU A N 1
ATOM 830 C CA . GLU A 1 101 ? 20.639 9.760 -29.767 1.00 70.94 101 GLU A CA 1
ATOM 831 C C . GLU A 1 101 ? 19.710 9.679 -28.548 1.00 70.94 101 GLU A C 1
ATOM 833 O O . GLU A 1 101 ? 19.179 10.697 -28.095 1.00 70.94 101 GLU A O 1
ATOM 838 N N . ILE A 1 102 ? 19.581 8.491 -27.950 1.00 70.56 102 ILE A N 1
ATOM 839 C CA . ILE A 1 102 ? 18.773 8.279 -26.740 1.00 70.56 102 ILE A CA 1
ATOM 840 C C . ILE A 1 102 ? 19.342 9.063 -25.547 1.00 70.56 102 ILE A C 1
ATOM 842 O O . ILE A 1 102 ? 18.589 9.646 -24.759 1.00 70.56 102 ILE A O 1
ATOM 846 N N . GLU A 1 103 ? 20.666 9.104 -25.386 1.00 75.94 103 GLU A N 1
ATOM 847 C CA . GLU A 1 103 ? 21.319 9.910 -24.347 1.00 75.94 103 GLU A CA 1
ATOM 848 C C . GLU A 1 103 ? 21.078 11.412 -24.559 1.00 75.94 103 GLU A C 1
ATOM 850 O O . GLU A 1 103 ? 20.798 12.132 -23.594 1.00 75.94 103 GLU A O 1
ATOM 855 N N . LYS A 1 104 ? 21.099 11.880 -25.812 1.00 78.56 104 LYS A N 1
ATOM 856 C CA . LYS A 1 104 ? 20.826 13.276 -26.174 1.00 78.56 104 LYS A CA 1
ATOM 857 C C . LYS A 1 104 ? 19.373 13.670 -25.882 1.00 78.56 104 LYS A C 1
ATOM 859 O O . LYS A 1 104 ? 19.150 14.687 -25.225 1.00 78.56 104 LYS A O 1
ATOM 864 N N . GLU A 1 105 ? 18.397 12.843 -26.261 1.00 71.00 105 GLU A N 1
ATOM 865 C CA . GLU A 1 105 ? 16.978 13.052 -25.925 1.00 71.00 105 GLU A CA 1
ATOM 866 C C . GLU A 1 105 ? 16.729 13.068 -24.411 1.00 71.00 105 GLU A C 1
ATOM 868 O O . GLU A 1 105 ? 15.993 13.916 -23.900 1.00 71.00 105 GLU A O 1
ATOM 873 N N . ASN A 1 106 ? 17.341 12.142 -23.666 1.00 73.19 106 ASN A N 1
ATOM 874 C CA . ASN A 1 106 ? 17.198 12.103 -22.210 1.00 73.19 106 ASN A CA 1
ATOM 875 C C . ASN A 1 106 ? 17.797 13.354 -21.549 1.00 73.19 106 ASN A C 1
ATOM 877 O O . ASN A 1 106 ? 17.250 13.837 -20.555 1.00 73.19 106 ASN A O 1
ATOM 881 N N . ARG A 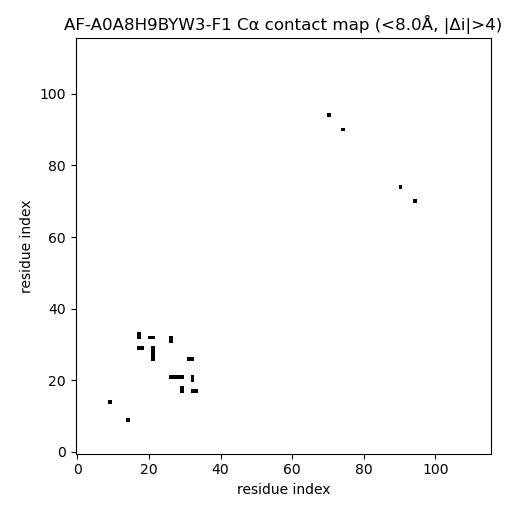1 107 ? 18.887 13.898 -22.102 1.00 71.94 107 ARG A N 1
ATOM 882 C CA . ARG A 1 107 ? 19.522 15.130 -21.616 1.00 71.94 107 ARG A CA 1
ATOM 883 C C . ARG A 1 107 ? 18.652 16.359 -21.877 1.00 71.94 107 ARG A C 1
ATOM 885 O O . ARG A 1 107 ? 18.498 17.174 -20.973 1.00 71.94 107 ARG A O 1
ATOM 892 N N . ILE A 1 108 ? 18.029 16.453 -23.053 1.00 75.56 108 ILE A N 1
ATOM 893 C CA . ILE A 1 108 ? 17.064 17.517 -23.383 1.00 75.56 108 ILE A CA 1
ATOM 894 C C . ILE A 1 108 ? 15.876 17.473 -22.413 1.00 75.56 108 ILE A C 1
ATOM 896 O O . ILE A 1 108 ? 15.604 18.460 -21.736 1.00 75.56 108 ILE A O 1
ATOM 900 N N . LYS A 1 109 ? 15.268 16.297 -22.212 1.00 71.94 109 LYS A N 1
ATOM 901 C CA . LYS A 1 109 ? 14.147 16.117 -21.267 1.00 71.94 109 LYS A CA 1
ATOM 902 C C . LYS A 1 109 ? 14.513 16.426 -19.808 1.00 71.94 109 LYS A C 1
ATOM 904 O O . LYS A 1 109 ? 13.641 16.777 -19.016 1.00 71.94 109 LYS A O 1
ATOM 909 N N . GLN A 1 110 ? 15.777 16.260 -19.411 1.00 66.19 110 GLN A N 1
ATOM 910 C CA . GLN A 1 110 ? 16.253 16.653 -18.078 1.00 66.19 110 GLN A CA 1
ATOM 911 C C . GLN A 1 110 ? 16.460 18.163 -17.946 1.00 66.19 110 GLN A C 1
ATOM 913 O O . GLN A 1 110 ? 16.221 18.705 -16.869 1.00 66.19 110 GLN A O 1
ATOM 918 N N . LEU A 1 111 ? 16.903 18.828 -19.013 1.00 66.88 111 LEU A N 1
ATOM 919 C CA . LEU A 1 111 ? 17.075 20.278 -19.046 1.00 66.88 111 LEU A CA 1
ATOM 920 C C . LEU A 1 111 ? 15.718 20.990 -19.049 1.00 66.88 111 LEU A C 1
ATOM 922 O O . LEU A 1 111 ? 15.522 21.887 -18.240 1.00 66.88 111 LEU A O 1
ATOM 926 N N . GLU A 1 112 ? 14.754 20.509 -19.837 1.00 63.81 112 GLU A N 1
ATOM 927 C CA . GLU A 1 112 ? 13.374 21.024 -19.869 1.00 63.81 112 GLU A CA 1
ATOM 928 C C . GLU A 1 112 ? 12.645 20.895 -18.520 1.00 63.81 112 GLU A C 1
ATOM 930 O O . GLU A 1 112 ? 11.769 21.692 -18.204 1.00 63.81 112 GLU A O 1
ATOM 935 N N . ARG A 1 113 ? 13.023 19.915 -17.687 1.00 59.12 113 ARG A N 1
ATOM 936 C CA . ARG A 1 113 ? 12.488 19.746 -16.322 1.00 59.12 113 ARG A CA 1
ATOM 937 C C . ARG A 1 113 ? 13.103 20.682 -15.280 1.00 59.12 113 ARG A C 1
ATOM 939 O O . ARG A 1 113 ? 12.599 20.713 -14.164 1.00 59.12 113 ARG A O 1
ATOM 946 N N . ARG A 1 114 ? 14.211 21.364 -15.589 1.00 53.91 114 ARG A N 1
ATOM 947 C CA . ARG A 1 114 ? 14.914 22.278 -14.667 1.00 53.91 114 ARG A CA 1
ATOM 948 C C . ARG A 1 114 ? 14.580 23.753 -14.905 1.00 53.91 114 ARG A C 1
ATOM 950 O O . ARG A 1 114 ? 14.981 24.584 -14.102 1.00 53.91 114 ARG A O 1
ATOM 957 N N . THR A 1 115 ? 13.900 24.071 -16.004 1.00 50.44 115 THR A N 1
ATOM 958 C CA . THR A 1 115 ? 13.491 25.431 -16.393 1.00 50.44 115 THR A CA 1
ATOM 959 C C . THR A 1 115 ? 12.083 25.820 -15.920 1.00 50.44 115 THR A C 1
ATOM 961 O O . THR A 1 115 ? 11.577 26.859 -16.336 1.00 50.44 115 THR A O 1
ATOM 964 N N . ILE A 1 116 ? 11.468 25.016 -15.047 1.00 46.81 116 ILE A N 1
ATOM 965 C CA . ILE A 1 116 ? 10.230 25.311 -14.303 1.00 46.81 116 ILE A CA 1
ATOM 966 C C . ILE A 1 116 ? 10.590 25.323 -12.819 1.00 46.81 116 ILE A C 1
ATOM 968 O O . ILE A 1 116 ? 10.122 26.237 -12.111 1.00 46.81 116 ILE A O 1
#

Radius of gyration: 29.61 Å; Cα contacts (8 Å, |Δi|>4): 15; chains: 1; bounding box: 52×38×78 Å

Sequence (116 aa):
MSKVNTSFYLKPHTLSFINKLKIDKGFSSNAQVIEFLVESFNQAKQNDILLQKILKKEKYVDKQLQIIMRMNENILNALKYNPTNGKEKHIFDYALYAKQEIEKENRIKQLERRTI